Protein AF-A0A2M7J681-F1 (afdb_monomer)

Structure (mmCIF, N/CA/C/O backbone):
data_AF-A0A2M7J681-F1
#
_entry.id   AF-A0A2M7J681-F1
#
loop_
_atom_site.group_PDB
_atom_site.id
_atom_site.type_symbol
_atom_site.label_atom_id
_atom_site.label_alt_id
_atom_site.label_comp_id
_atom_site.label_asym_id
_atom_site.label_entity_id
_atom_site.label_seq_id
_atom_site.pdbx_PDB_ins_code
_atom_site.Cartn_x
_atom_site.Cartn_y
_atom_site.Cartn_z
_atom_site.occupancy
_atom_site.B_iso_or_equiv
_atom_site.auth_seq_id
_atom_site.auth_comp_id
_atom_site.auth_asym_id
_atom_site.auth_atom_id
_atom_site.pdbx_PDB_model_num
ATOM 1 N N . MET A 1 1 ? -1.861 -14.359 7.764 1.00 86.38 1 MET A N 1
ATOM 2 C CA . MET A 1 1 ? -0.644 -14.340 6.910 1.00 86.38 1 MET A CA 1
ATOM 3 C C . MET A 1 1 ? -0.818 -15.095 5.592 1.00 86.38 1 MET A C 1
ATOM 5 O O . MET A 1 1 ? -0.495 -14.514 4.563 1.00 86.38 1 MET A O 1
ATOM 9 N N . ALA A 1 2 ? -1.346 -16.327 5.586 1.00 92.44 2 ALA A N 1
ATOM 10 C CA . ALA A 1 2 ? -1.520 -17.126 4.361 1.00 92.44 2 ALA A CA 1
ATOM 11 C C . ALA A 1 2 ? -2.297 -16.399 3.240 1.00 92.44 2 ALA A C 1
ATOM 13 O O . ALA A 1 2 ? -1.856 -16.396 2.090 1.00 92.44 2 ALA A O 1
ATOM 14 N N . ASP A 1 3 ? -3.382 -15.700 3.583 1.00 93.56 3 ASP A N 1
ATOM 15 C CA . ASP A 1 3 ? -4.214 -14.975 2.606 1.00 93.56 3 ASP A CA 1
ATOM 16 C C . ASP A 1 3 ? -3.464 -13.828 1.910 1.00 93.56 3 ASP A C 1
ATOM 18 O O . ASP A 1 3 ? -3.615 -13.597 0.706 1.00 93.56 3 ASP A O 1
ATOM 22 N N . MET A 1 4 ? -2.587 -13.135 2.644 1.00 94.00 4 MET A N 1
ATOM 23 C CA . MET A 1 4 ? -1.754 -12.060 2.094 1.00 94.00 4 MET A CA 1
ATOM 24 C C . MET A 1 4 ? -0.734 -12.618 1.097 1.00 94.00 4 MET A C 1
ATOM 26 O O . MET A 1 4 ? -0.516 -12.054 0.025 1.00 94.00 4 MET A O 1
ATOM 30 N N . GLU A 1 5 ? -0.133 -13.765 1.409 1.00 94.31 5 GLU A N 1
ATOM 31 C CA . G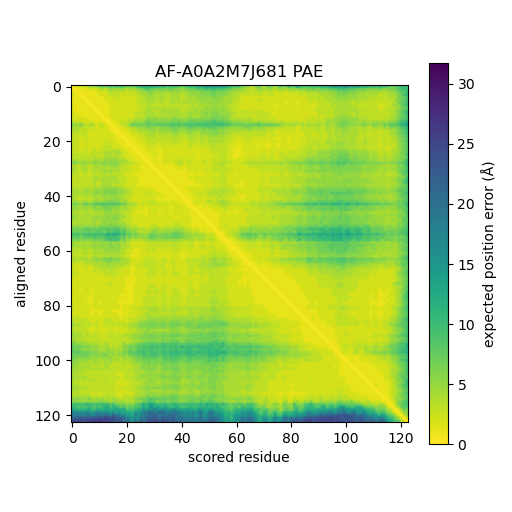LU A 1 5 ? 0.824 -14.421 0.517 1.00 94.31 5 GLU A CA 1
ATOM 32 C C . GLU A 1 5 ? 0.164 -14.979 -0.746 1.00 94.31 5 GLU A C 1
ATOM 34 O O . GLU A 1 5 ? 0.748 -14.892 -1.831 1.00 94.31 5 GLU A O 1
ATOM 39 N N . GLU A 1 6 ? -1.051 -15.523 -0.639 1.00 96.75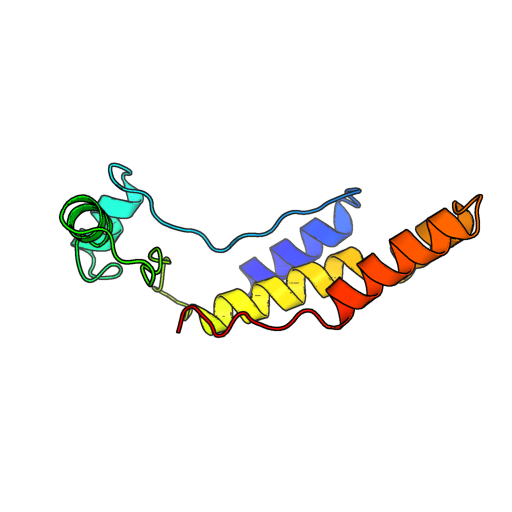 6 GLU A N 1
ATOM 40 C CA . GLU A 1 6 ? -1.840 -15.907 -1.814 1.00 96.75 6 GLU A CA 1
ATOM 41 C C . GLU A 1 6 ? -2.181 -14.685 -2.671 1.00 96.75 6 GLU A C 1
ATOM 43 O O . GLU A 1 6 ? -1.979 -14.716 -3.885 1.00 96.75 6 GLU A O 1
ATOM 48 N N . THR A 1 7 ? -2.564 -13.565 -2.052 1.00 95.38 7 THR A N 1
ATOM 49 C CA . THR A 1 7 ? -2.800 -12.300 -2.763 1.00 95.38 7 THR A CA 1
ATOM 50 C C . THR A 1 7 ? -1.546 -11.847 -3.520 1.00 95.38 7 THR A C 1
ATOM 52 O O . THR A 1 7 ? -1.612 -11.533 -4.710 1.00 95.38 7 THR A O 1
ATOM 55 N N . PHE A 1 8 ? -0.363 -11.899 -2.899 1.00 95.25 8 PHE A N 1
ATOM 56 C CA . PHE A 1 8 ? 0.895 -11.545 -3.571 1.00 95.25 8 PHE A CA 1
ATOM 57 C C . PHE A 1 8 ? 1.232 -12.490 -4.731 1.00 95.25 8 PHE A C 1
ATOM 59 O O . PHE A 1 8 ? 1.759 -12.050 -5.759 1.00 95.25 8 PHE A O 1
ATOM 66 N N . ARG A 1 9 ? 0.938 -13.789 -4.596 1.00 95.31 9 ARG A N 1
ATOM 67 C CA . ARG A 1 9 ? 1.096 -14.765 -5.685 1.00 95.31 9 ARG A CA 1
ATOM 68 C C . ARG A 1 9 ? 0.135 -14.472 -6.833 1.00 95.31 9 ARG A C 1
ATOM 70 O O . ARG A 1 9 ? 0.575 -14.436 -7.986 1.00 95.31 9 ARG A O 1
ATOM 77 N N . LEU A 1 10 ? -1.130 -14.190 -6.530 1.00 95.56 10 LEU A N 1
ATOM 78 C CA . LEU A 1 10 ? -2.144 -13.806 -7.508 1.00 95.56 10 LEU A CA 1
ATOM 79 C C . LEU A 1 10 ? -1.717 -12.555 -8.282 1.00 95.56 10 LEU A C 1
ATOM 81 O O . LEU A 1 10 ? -1.668 -12.596 -9.511 1.00 95.56 10 LEU 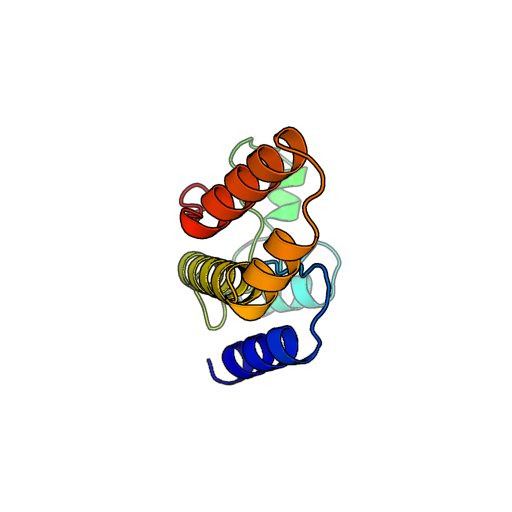A O 1
ATOM 85 N N . MET A 1 11 ? -1.318 -11.486 -7.587 1.00 94.50 11 MET A N 1
ATOM 86 C CA . MET A 1 11 ? -0.841 -10.249 -8.218 1.00 94.50 11 MET A CA 1
ATOM 87 C C . MET A 1 11 ? 0.289 -10.533 -9.219 1.00 94.50 11 MET A C 1
ATOM 89 O O . MET A 1 11 ? 0.269 -10.062 -10.358 1.00 94.50 11 MET A O 1
ATOM 93 N N . LYS A 1 12 ? 1.270 -11.363 -8.839 1.00 92.00 12 LYS A N 1
ATOM 94 C CA . LYS A 1 12 ? 2.379 -11.739 -9.731 1.00 92.00 12 LYS A CA 1
ATOM 95 C C . LYS A 1 12 ? 1.898 -12.552 -10.942 1.00 92.00 12 LYS A C 1
ATOM 97 O O . LYS A 1 12 ? 2.417 -12.350 -12.046 1.00 92.00 12 LYS A O 1
ATOM 102 N N . ARG A 1 13 ? 0.923 -13.444 -10.755 1.00 94.06 13 ARG A N 1
ATOM 103 C CA . ARG A 1 13 ? 0.366 -14.321 -11.797 1.00 94.06 13 ARG A CA 1
ATOM 104 C C . ARG A 1 13 ? -0.455 -13.562 -12.841 1.00 94.06 13 ARG A C 1
ATOM 106 O O . ARG A 1 13 ? -0.305 -13.860 -14.021 1.00 94.06 13 ARG A O 1
ATOM 113 N N . VAL A 1 14 ? -1.246 -12.568 -12.430 1.00 93.50 14 VAL A N 1
ATOM 114 C CA . VAL A 1 14 ? -2.099 -11.761 -13.330 1.00 93.50 14 VAL A CA 1
ATOM 115 C C . VAL A 1 14 ? -1.278 -10.964 -14.351 1.00 93.50 14 VAL A C 1
ATOM 117 O O . VAL A 1 14 ? -1.760 -10.698 -15.443 1.00 93.50 14 VAL A O 1
ATOM 120 N N . LYS A 1 15 ? -0.019 -10.622 -14.031 1.00 84.75 15 LYS A N 1
ATOM 121 C CA . LYS A 1 15 ? 0.874 -9.832 -14.907 1.00 84.75 15 LYS A CA 1
ATOM 122 C C . LYS A 1 15 ? 0.258 -8.490 -15.348 1.00 84.75 15 LYS A C 1
ATOM 124 O O . LYS A 1 15 ? 0.530 -8.031 -16.451 1.00 84.75 15 LYS A O 1
ATOM 129 N N . ALA A 1 16 ? -0.531 -7.855 -14.480 1.00 90.56 16 ALA A N 1
ATOM 130 C CA . ALA A 1 16 ? -1.043 -6.509 -14.724 1.00 90.56 16 ALA A CA 1
ATOM 131 C C . ALA A 1 16 ? 0.105 -5.501 -14.922 1.00 90.56 16 ALA A C 1
ATOM 133 O O . ALA A 1 16 ? 1.194 -5.666 -14.363 1.00 90.56 16 ALA A O 1
ATOM 134 N N . ASP A 1 17 ? -0.146 -4.437 -15.686 1.00 88.62 17 ASP A N 1
ATOM 135 C CA . ASP A 1 17 ? 0.842 -3.371 -15.882 1.00 88.62 17 ASP A CA 1
ATOM 136 C C . ASP A 1 17 ? 1.085 -2.544 -14.622 1.00 88.62 17 ASP A C 1
ATOM 138 O O . ASP A 1 17 ? 2.217 -2.110 -14.376 1.00 88.62 17 ASP A O 1
ATOM 142 N N . TYR A 1 18 ? 0.025 -2.380 -13.831 1.00 91.88 18 TYR A N 1
ATOM 143 C CA . TYR A 1 18 ? -0.006 -1.645 -12.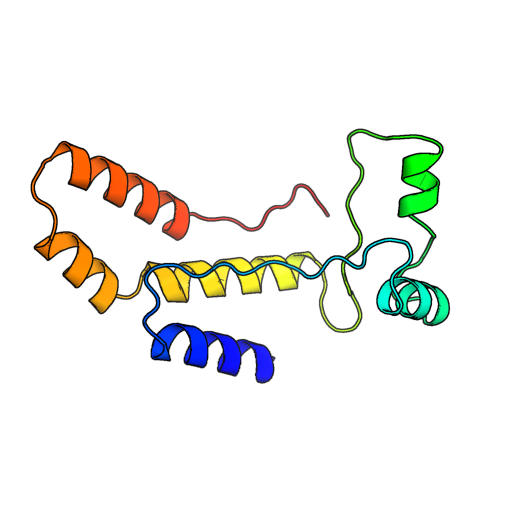579 1.00 91.88 18 TYR A CA 1
ATOM 144 C C . TYR A 1 18 ? -0.805 -2.430 -11.545 1.00 91.88 18 TYR A C 1
ATOM 146 O O . TYR A 1 18 ? -1.795 -3.087 -11.864 1.00 91.88 18 TYR A O 1
ATOM 154 N N . ALA A 1 19 ? -0.374 -2.328 -10.296 1.00 94.31 19 ALA A N 1
ATOM 155 C CA . ALA A 1 19 ? -1.122 -2.788 -9.142 1.00 94.31 19 ALA A CA 1
ATOM 156 C C . ALA A 1 19 ? -1.160 -1.682 -8.091 1.00 94.31 19 ALA A C 1
ATOM 158 O O . ALA A 1 19 ? -0.162 -0.987 -7.866 1.00 94.31 19 ALA A O 1
ATOM 159 N N . HIS A 1 20 ? -2.313 -1.554 -7.446 1.00 93.69 20 HIS A N 1
ATOM 160 C CA . HIS A 1 20 ? -2.513 -0.674 -6.312 1.00 93.69 20 HIS A CA 1
ATOM 161 C C . HIS A 1 20 ? -2.939 -1.518 -5.116 1.00 93.69 20 HIS A C 1
ATOM 163 O O . HIS A 1 20 ? -3.851 -2.336 -5.214 1.00 93.69 20 HIS A O 1
ATOM 169 N N . VAL A 1 21 ? -2.234 -1.335 -4.008 1.00 94.19 21 VAL A N 1
ATOM 170 C CA . VAL A 1 21 ? -2.516 -1.967 -2.720 1.00 94.19 21 VAL A CA 1
ATOM 171 C C . VAL A 1 21 ? -2.615 -0.851 -1.696 1.00 94.19 21 VAL A C 1
ATOM 173 O O . VAL A 1 21 ? -1.763 0.042 -1.679 1.00 94.19 21 VAL A O 1
ATOM 176 N N . THR A 1 22 ? -3.647 -0.910 -0.861 1.00 94.25 22 THR A N 1
ATOM 177 C CA . THR A 1 22 ? -3.901 0.057 0.205 1.00 94.25 22 THR A CA 1
ATOM 178 C C . THR A 1 22 ? -4.234 -0.667 1.499 1.00 94.25 22 THR A C 1
ATOM 180 O O . THR A 1 22 ? -4.723 -1.798 1.484 1.00 94.25 22 THR A O 1
ATOM 183 N N . ILE A 1 23 ? -3.980 0.004 2.617 1.00 94.56 23 ILE A N 1
ATOM 184 C CA . ILE A 1 23 ? -4.513 -0.393 3.915 1.00 94.56 23 ILE A CA 1
ATOM 185 C C . ILE A 1 23 ? -5.998 -0.037 3.924 1.00 94.56 23 ILE A C 1
ATOM 187 O O . ILE A 1 23 ? -6.387 1.031 3.448 1.00 94.56 23 ILE A O 1
ATOM 191 N N . PHE A 1 24 ? -6.829 -0.952 4.414 1.00 94.81 24 PHE A N 1
ATOM 192 C CA . PHE A 1 24 ? -8.260 -0.712 4.514 1.00 94.81 24 PHE A CA 1
ATOM 193 C C . PHE A 1 24 ? -8.561 0.288 5.636 1.00 94.81 24 PHE A C 1
ATOM 195 O O . PHE A 1 24 ? -8.168 0.085 6.788 1.00 94.81 24 PHE A O 1
ATOM 202 N N . THR A 1 25 ? -9.292 1.342 5.279 1.00 94.94 25 THR A N 1
ATOM 203 C CA . THR A 1 25 ? -9.776 2.378 6.190 1.00 94.94 25 THR A CA 1
ATOM 204 C C . THR A 1 25 ? -11.302 2.315 6.252 1.00 94.94 25 THR A C 1
ATOM 206 O O . THR A 1 25 ? -11.964 2.610 5.254 1.00 94.94 25 THR A O 1
ATOM 209 N N . PRO A 1 26 ? -11.877 1.933 7.403 1.00 95.50 26 PRO A N 1
ATOM 210 C CA . PRO A 1 26 ? -13.318 1.988 7.619 1.00 95.50 26 PRO A CA 1
ATOM 211 C C . PRO A 1 26 ? -13.825 3.439 7.596 1.00 95.50 26 PRO A C 1
ATOM 213 O O . PRO A 1 26 ? -13.386 4.267 8.396 1.00 95.50 26 PRO A O 1
ATOM 216 N N . PHE A 1 27 ? -14.755 3.750 6.692 1.00 95.88 27 PHE A N 1
ATOM 217 C CA . PHE A 1 27 ? -15.313 5.099 6.513 1.00 95.88 27 PHE A CA 1
ATOM 218 C C . PHE A 1 27 ? -16.624 5.303 7.289 1.00 95.88 27 PHE A C 1
ATOM 220 O O . PHE A 1 27 ? -17.378 4.339 7.466 1.00 95.88 27 PHE A O 1
ATOM 227 N N . PRO A 1 28 ? -16.942 6.540 7.722 1.00 95.38 28 PRO A N 1
ATOM 228 C CA . PRO A 1 28 ? -18.125 6.804 8.532 1.00 95.38 28 PRO A CA 1
ATOM 229 C C . PRO A 1 28 ? -19.407 6.452 7.770 1.00 95.38 28 PRO A C 1
ATOM 231 O O . PRO A 1 28 ? -19.479 6.562 6.547 1.00 95.38 28 PRO A O 1
ATOM 234 N N . GLY A 1 29 ? -20.425 5.989 8.495 1.00 93.50 29 GLY A N 1
ATOM 235 C CA . GLY A 1 29 ? -21.711 5.583 7.912 1.00 93.50 29 GLY A CA 1
ATOM 236 C C . GLY A 1 29 ? -21.716 4.216 7.209 1.00 93.50 29 GLY A C 1
ATOM 237 O O . GLY A 1 29 ? -22.793 3.722 6.868 1.00 93.50 29 GLY A O 1
ATOM 238 N N . THR A 1 30 ? -20.563 3.560 7.043 1.00 96.94 30 THR A N 1
ATOM 239 C CA . THR A 1 30 ? -20.495 2.183 6.521 1.00 96.94 30 THR A CA 1
ATOM 240 C C . THR A 1 30 ? -20.855 1.152 7.593 1.00 96.94 30 THR A C 1
ATOM 242 O O . THR A 1 30 ? -20.734 1.415 8.789 1.00 96.94 30 THR A O 1
ATOM 245 N N . GLU A 1 31 ? -21.307 -0.030 7.169 1.00 97.50 31 GLU A N 1
ATOM 246 C CA . GLU A 1 31 ? -21.587 -1.154 8.075 1.00 97.50 31 GLU A CA 1
ATOM 247 C C . GLU A 1 31 ? -20.339 -1.569 8.851 1.00 97.50 31 GLU A C 1
ATOM 249 O O . GLU A 1 31 ? -20.354 -1.543 10.076 1.00 97.50 31 GLU A O 1
ATOM 254 N N . LEU A 1 32 ? -19.220 -1.756 8.149 1.00 96.69 32 LEU A N 1
ATOM 255 C CA . LEU A 1 32 ? -17.939 -2.082 8.770 1.00 96.69 32 LEU A CA 1
ATOM 256 C C . LEU A 1 32 ? -17.502 -1.048 9.813 1.00 96.69 32 LEU A C 1
ATOM 258 O O . LEU A 1 32 ? -16.943 -1.420 10.835 1.00 96.69 32 LEU A O 1
ATOM 262 N N . TYR A 1 33 ? -17.759 0.247 9.610 1.00 97.06 33 TYR A N 1
ATOM 263 C CA . TYR A 1 33 ? -17.430 1.240 10.634 1.00 97.06 33 TYR A CA 1
ATOM 264 C C . TYR A 1 33 ? -18.283 1.085 11.897 1.00 97.06 33 TYR A C 1
ATOM 266 O O . TYR A 1 33 ? -17.752 1.163 13.004 1.00 97.06 33 TYR A O 1
ATOM 274 N N . ARG A 1 34 ? -19.587 0.813 11.742 1.00 97.06 34 ARG A N 1
ATOM 275 C CA . ARG A 1 34 ? -20.480 0.536 12.878 1.00 97.06 34 ARG A CA 1
ATOM 276 C C . ARG A 1 34 ? -20.053 -0.726 13.624 1.00 97.06 34 ARG A C 1
ATOM 278 O O . ARG A 1 34 ? -19.980 -0.695 14.849 1.00 97.06 34 ARG A O 1
ATOM 285 N N . ASP A 1 35 ? -19.707 -1.784 12.899 1.00 97.06 35 ASP A N 1
ATOM 286 C CA . ASP A 1 35 ? -19.236 -3.042 13.485 1.00 97.06 35 ASP A CA 1
ATOM 287 C C . ASP A 1 35 ? -17.892 -2.861 14.194 1.00 97.06 35 ASP A C 1
ATOM 289 O O . ASP A 1 35 ? -17.678 -3.377 15.290 1.00 97.06 35 ASP A O 1
ATOM 293 N N . GLY A 1 36 ? -16.990 -2.075 13.603 1.00 96.56 36 GLY A N 1
ATOM 294 C CA . GLY A 1 36 ? -15.708 -1.713 14.200 1.00 96.56 36 GLY A CA 1
ATOM 295 C C . GLY A 1 36 ? -15.863 -0.967 15.527 1.00 96.56 36 GLY A C 1
ATOM 296 O O . GLY A 1 36 ? -15.142 -1.266 16.477 1.00 96.56 36 GLY A O 1
ATOM 297 N N . LEU A 1 37 ? -16.821 -0.037 15.621 1.00 96.81 37 LEU A N 1
ATOM 298 C CA . LEU A 1 37 ? -17.152 0.653 16.873 1.00 96.81 37 LEU A CA 1
ATOM 299 C C . LEU A 1 37 ? -17.793 -0.297 17.895 1.00 96.81 37 LEU A C 1
ATOM 301 O O . LEU A 1 37 ? -17.402 -0.303 19.059 1.00 96.81 37 LEU A O 1
ATOM 305 N N . ALA A 1 38 ? -18.752 -1.123 17.465 1.00 97.00 38 ALA A N 1
ATOM 306 C CA . 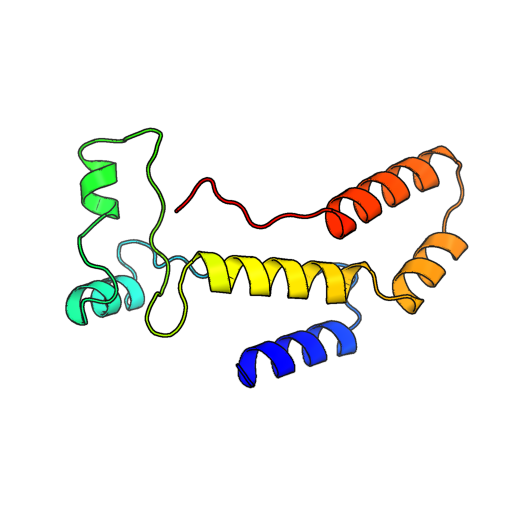ALA A 1 38 ? -19.471 -2.046 18.343 1.00 97.00 38 ALA A CA 1
ATOM 307 C C . ALA A 1 38 ? -18.565 -3.148 18.924 1.00 97.00 38 ALA A C 1
ATOM 309 O O . ALA A 1 38 ? -18.730 -3.543 20.076 1.00 97.00 38 ALA A O 1
ATOM 310 N N . SER A 1 39 ? -17.598 -3.627 18.139 1.00 96.06 39 SER A N 1
ATOM 311 C CA . SER A 1 39 ? -16.615 -4.642 18.546 1.00 96.06 39 SER A CA 1
ATOM 312 C C . SER A 1 39 ? -15.436 -4.081 19.347 1.00 96.06 39 SER A C 1
ATOM 314 O O . SER A 1 39 ? -14.672 -4.850 19.927 1.00 96.06 39 SER A O 1
ATOM 316 N N . GLY A 1 40 ? -15.256 -2.756 19.375 1.00 94.94 40 GLY A N 1
ATOM 317 C CA . GLY A 1 40 ? -14.112 -2.101 20.013 1.00 94.94 40 GLY A CA 1
ATOM 318 C C . GLY A 1 40 ? -12.813 -2.130 19.197 1.00 94.94 40 GLY A C 1
ATOM 319 O O . GLY A 1 40 ? -11.793 -1.632 19.677 1.00 94.94 40 GLY A O 1
ATOM 320 N N . ILE A 1 41 ? -12.832 -2.656 17.962 1.00 94.81 41 ILE A N 1
ATOM 321 C CA . ILE A 1 41 ? -11.706 -2.555 17.012 1.00 94.81 41 ILE A CA 1
ATOM 322 C C . ILE A 1 41 ? -11.388 -1.080 16.736 1.00 94.81 41 ILE A C 1
ATOM 324 O O . ILE A 1 41 ? -10.226 -0.675 16.693 1.00 94.81 41 ILE A O 1
ATOM 328 N N . ILE A 1 42 ? -12.432 -0.262 16.594 1.00 95.06 42 ILE A N 1
ATOM 329 C CA . ILE A 1 42 ? -12.347 1.193 16.523 1.00 95.06 42 ILE A CA 1
ATOM 330 C C . ILE A 1 42 ? -12.766 1.734 17.889 1.00 95.06 42 ILE A C 1
ATOM 332 O O . ILE A 1 42 ? -13.914 1.600 18.297 1.00 95.06 42 ILE A O 1
ATOM 336 N N . LYS A 1 43 ? -11.824 2.347 18.612 1.00 92.38 43 LYS A N 1
ATOM 337 C CA . LYS A 1 43 ? -12.022 2.725 20.023 1.00 92.38 43 LYS A CA 1
ATOM 338 C C . LYS A 1 43 ? -12.982 3.898 20.239 1.00 92.38 43 LYS A C 1
ATOM 340 O O . LYS A 1 43 ? -13.536 4.030 21.325 1.00 92.38 43 LYS A O 1
ATOM 345 N N . LYS A 1 44 ? -13.110 4.779 19.249 1.00 93.25 44 LYS A N 1
ATOM 346 C CA . LYS A 1 44 ? -13.873 6.031 19.325 1.00 93.25 44 LYS A CA 1
ATOM 347 C C . LYS A 1 44 ? -14.374 6.441 17.947 1.00 93.25 44 LYS A C 1
ATOM 349 O O . LYS A 1 44 ? -13.789 6.030 16.942 1.00 93.25 44 LYS A O 1
ATOM 354 N N . ASP A 1 45 ? -15.422 7.261 17.899 1.00 94.69 45 ASP A N 1
ATOM 355 C CA . ASP A 1 45 ? -15.967 7.816 16.652 1.00 94.69 45 ASP A CA 1
ATOM 356 C C . ASP A 1 45 ? -15.032 8.911 16.104 1.00 94.69 45 ASP A C 1
ATOM 358 O O . ASP A 1 45 ? -15.323 10.103 16.130 1.00 94.69 45 ASP A O 1
ATOM 362 N N . CYS A 1 46 ? -13.850 8.492 15.646 1.00 93.44 46 CYS A N 1
ATOM 363 C CA . CYS A 1 46 ? -12.772 9.366 15.194 1.00 93.44 46 CYS A CA 1
ATOM 364 C C . CYS A 1 46 ? -13.182 10.266 14.021 1.00 93.44 46 CYS A C 1
ATOM 366 O O . CYS A 1 46 ? -12.631 11.349 13.862 1.00 93.44 46 CYS A O 1
ATOM 368 N N . TRP A 1 47 ? -14.143 9.833 13.198 1.00 95.50 47 TRP A N 1
ATOM 369 C CA . TRP A 1 47 ? -14.646 10.639 12.089 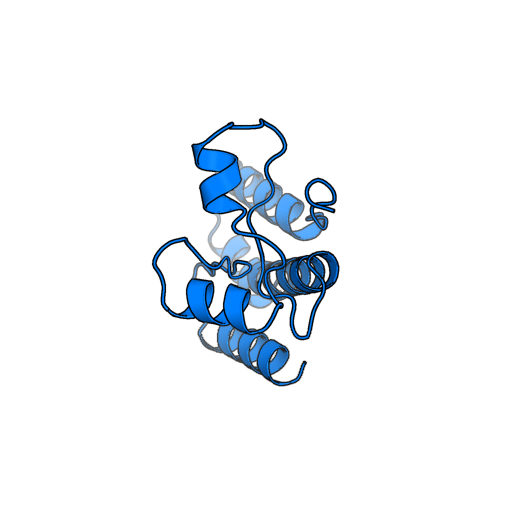1.00 95.50 47 TRP A CA 1
ATOM 370 C C . TRP A 1 47 ? -15.568 11.751 12.572 1.00 95.50 47 TRP A C 1
ATOM 372 O O . TRP A 1 47 ? -15.489 12.857 12.045 1.00 95.50 47 TRP A O 1
ATOM 382 N N . ARG A 1 48 ? -16.414 11.481 13.574 1.00 94.62 48 ARG A N 1
ATOM 383 C CA . ARG A 1 48 ? -17.196 12.529 14.231 1.00 94.62 48 ARG A CA 1
ATOM 384 C C . ARG A 1 48 ? -16.291 13.530 14.935 1.00 94.62 48 ARG A C 1
ATOM 386 O O . ARG A 1 48 ? -16.454 14.719 14.707 1.00 94.62 48 ARG A O 1
ATOM 393 N N . GLU A 1 49 ? -15.330 13.056 15.726 1.00 93.94 49 GLU A N 1
ATOM 394 C CA . GLU A 1 49 ? -14.378 13.928 16.431 1.00 93.94 49 GLU A CA 1
ATOM 395 C C . GLU A 1 49 ? -13.635 14.847 15.455 1.00 93.94 49 GLU A C 1
ATOM 397 O O . GLU A 1 49 ? -13.573 16.054 15.667 1.00 93.94 49 GLU A O 1
ATOM 402 N N . PHE A 1 50 ? -13.147 14.292 14.342 1.00 94.69 50 PHE A N 1
ATOM 403 C CA . PHE A 1 50 ? -12.502 15.074 13.290 1.00 94.69 50 PHE A CA 1
ATOM 404 C C . PHE A 1 50 ? -13.454 16.075 12.620 1.00 94.69 50 PHE A C 1
ATOM 406 O O . PHE A 1 50 ? -13.049 17.185 12.293 1.00 94.69 50 PHE A O 1
ATOM 413 N N . ALA A 1 51 ? -14.720 15.709 12.400 1.00 94.81 51 ALA A N 1
ATOM 414 C CA . ALA A 1 51 ? -15.709 16.619 11.822 1.00 94.81 51 ALA A CA 1
ATOM 415 C C . ALA A 1 51 ? -16.092 17.766 12.777 1.00 94.81 51 ALA A C 1
ATOM 417 O O . ALA A 1 51 ? -16.408 18.860 12.313 1.00 94.81 51 ALA A O 1
ATOM 418 N N . GLU A 1 52 ? -16.077 17.519 14.090 1.00 96.25 52 GLU A N 1
ATOM 419 C CA . GLU A 1 52 ? -16.348 18.517 15.130 1.00 96.25 52 GLU A CA 1
ATOM 420 C C . GLU A 1 52 ? -15.160 19.468 15.341 1.00 96.25 52 GLU A C 1
ATOM 422 O O . GLU A 1 52 ? -15.365 20.673 15.497 1.00 96.25 52 GLU A O 1
ATOM 427 N N . ASN A 1 53 ? -13.931 18.946 15.314 1.00 95.31 53 ASN A N 1
ATOM 428 C CA . ASN A 1 53 ? -12.696 19.715 15.446 1.00 95.31 53 ASN A CA 1
ATOM 429 C C . ASN A 1 53 ? -11.596 19.130 14.537 1.00 95.31 53 ASN A C 1
ATOM 431 O O . ASN A 1 53 ? -10.899 18.197 14.944 1.00 95.31 53 ASN A O 1
ATOM 435 N N . PRO A 1 54 ? -11.442 19.644 13.304 1.00 93.50 54 PRO A N 1
ATOM 436 C CA . PRO A 1 54 ? -10.425 19.159 12.379 1.00 93.50 54 PRO A CA 1
ATOM 437 C C . PRO A 1 54 ? -9.013 19.472 12.886 1.00 93.50 54 PRO A C 1
ATOM 439 O O . PRO A 1 54 ? -8.646 20.636 13.032 1.00 93.50 54 PRO A O 1
ATOM 442 N N . GLU A 1 55 ? -8.218 18.429 13.108 1.00 89.44 55 GLU A N 1
ATOM 443 C CA . GLU A 1 55 ? -6.802 18.517 13.483 1.00 89.44 55 GLU A CA 1
ATOM 444 C C . GLU A 1 55 ? -5.925 18.124 12.282 1.00 89.44 55 GLU A C 1
ATOM 446 O O . GLU A 1 55 ? -6.247 17.187 11.543 1.00 89.44 55 GLU A O 1
ATOM 451 N N . ASP A 1 56 ? -4.795 18.809 12.089 1.00 88.81 56 ASP A N 1
ATOM 452 C CA . ASP A 1 56 ? -3.867 18.537 10.977 1.00 88.81 56 ASP A CA 1
ATOM 453 C C . ASP A 1 56 ? -3.152 17.176 11.105 1.00 88.81 56 ASP A C 1
ATOM 455 O O . ASP A 1 56 ? -2.633 16.645 10.121 1.00 88.81 56 ASP A O 1
ATOM 459 N N . ASP A 1 57 ? -3.122 16.599 12.307 1.00 88.00 57 ASP A N 1
ATOM 460 C CA . ASP A 1 57 ? -2.468 15.327 12.623 1.00 88.00 57 ASP A CA 1
ATOM 461 C C . ASP A 1 57 ? -3.434 14.128 12.643 1.00 88.00 57 ASP A C 1
ATOM 463 O O . ASP A 1 57 ? -3.062 13.027 13.057 1.00 88.00 57 ASP A O 1
ATOM 467 N N . PHE A 1 58 ? -4.670 14.306 12.162 1.00 90.38 58 PHE A N 1
ATOM 468 C CA . PHE A 1 58 ? -5.660 13.237 12.139 1.00 90.38 58 PHE A CA 1
ATOM 469 C C . PHE A 1 58 ? -5.182 12.018 11.337 1.00 90.38 58 PHE A C 1
ATOM 471 O O . PHE A 1 58 ? -4.943 12.074 10.127 1.00 90.38 58 PHE A O 1
ATOM 478 N N . VAL A 1 59 ? -5.140 10.866 12.008 1.00 88.62 59 VAL A N 1
ATOM 479 C CA . VAL A 1 59 ? -4.830 9.578 11.387 1.00 88.62 59 VAL A CA 1
ATOM 480 C C . VAL A 1 59 ? -6.120 8.775 11.196 1.00 88.62 59 VAL A C 1
ATOM 482 O O . VAL A 1 59 ? -6.728 8.349 12.183 1.00 88.62 59 VAL A O 1
ATOM 485 N N . PRO A 1 60 ? -6.529 8.480 9.945 1.00 90.81 60 PRO A N 1
ATOM 486 C CA . PRO A 1 60 ? -7.691 7.639 9.689 1.00 90.81 60 PRO A CA 1
ATOM 487 C C . PRO A 1 60 ? -7.544 6.255 10.329 1.00 90.81 60 PRO A C 1
ATOM 489 O O . PRO A 1 60 ? -6.446 5.681 10.294 1.00 90.81 60 PRO A O 1
ATOM 492 N N . PRO A 1 61 ? -8.628 5.653 10.841 1.00 93.19 61 PRO A N 1
ATOM 493 C CA . PRO A 1 61 ? -8.563 4.341 11.466 1.00 93.19 61 PRO A CA 1
ATOM 494 C C . PRO A 1 61 ? -8.164 3.264 10.448 1.00 93.19 61 PRO A C 1
ATOM 496 O O . PRO A 1 61 ? -8.390 3.388 9.240 1.00 93.19 61 PRO A O 1
ATOM 499 N N . HIS A 1 62 ? -7.589 2.174 10.947 1.00 94.12 62 HIS A N 1
ATOM 500 C CA . HIS A 1 62 ? -7.415 0.928 10.199 1.00 94.12 62 HIS A CA 1
ATOM 501 C C . HIS A 1 62 ? -8.135 -0.208 10.927 1.00 94.12 62 HIS A C 1
ATOM 503 O O . HIS A 1 62 ? -8.436 -0.107 12.116 1.00 94.12 62 HIS A O 1
ATOM 509 N N . TRP A 1 63 ? -8.407 -1.303 10.218 1.00 94.94 63 TRP A N 1
ATOM 510 C CA . TRP A 1 63 ? -8.973 -2.503 10.836 1.00 94.94 63 TRP A CA 1
ATOM 511 C C . TRP A 1 63 ? -7.889 -3.291 11.583 1.00 94.94 63 TRP A C 1
ATOM 513 O O . TRP A 1 63 ? -7.199 -4.130 11.005 1.00 94.94 63 TRP A O 1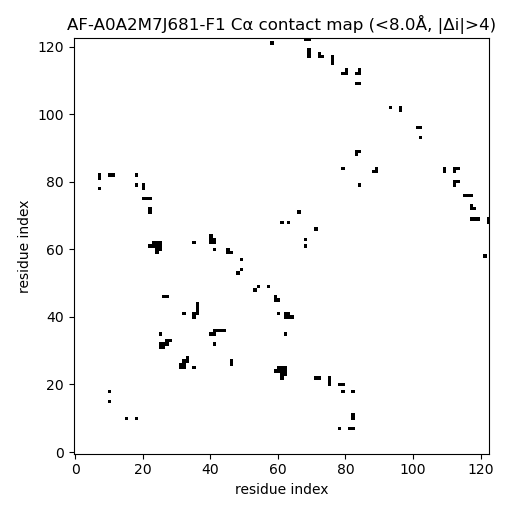
ATOM 523 N N . GLY A 1 64 ? -7.703 -2.971 12.863 1.00 92.62 64 GLY A N 1
ATOM 524 C CA . GLY A 1 64 ? -6.599 -3.462 13.693 1.00 92.62 64 GLY A CA 1
ATOM 525 C C . GLY A 1 64 ? -6.838 -4.786 14.424 1.00 92.62 64 GLY A C 1
ATOM 526 O O . GLY A 1 64 ? -6.277 -4.970 15.496 1.00 92.62 64 GLY A O 1
ATOM 527 N N . GLU A 1 65 ? -7.677 -5.683 13.901 1.00 93.81 65 GLU A N 1
ATOM 528 C CA . GLU A 1 65 ? -8.044 -6.941 14.582 1.00 93.81 65 GLU A CA 1
ATOM 529 C C . GLU A 1 65 ? -6.870 -7.927 14.702 1.00 93.81 65 GLU A C 1
ATOM 531 O O . GLU A 1 65 ? -6.652 -8.514 15.758 1.00 93.81 65 GLU A O 1
ATOM 536 N N . TYR A 1 66 ? -6.097 -8.085 13.624 1.00 93.75 66 TYR A N 1
ATOM 537 C CA . TYR A 1 66 ? -5.000 -9.061 13.545 1.00 93.75 66 TYR A CA 1
ATOM 538 C C . TYR A 1 66 ? -3.630 -8.437 13.303 1.00 93.75 66 TYR A C 1
ATOM 540 O O . TYR A 1 66 ? -2.624 -9.122 13.459 1.00 93.75 66 TYR A O 1
ATOM 548 N N . PHE A 1 67 ? -3.594 -7.176 12.868 1.00 94.12 67 PHE A N 1
ATOM 549 C CA . PHE A 1 67 ? -2.367 -6.503 12.468 1.00 94.12 67 PHE A CA 1
ATOM 550 C C . PHE A 1 67 ? -2.339 -5.069 12.973 1.00 94.12 67 PHE A C 1
ATOM 552 O O . PHE A 1 67 ? -3.339 -4.342 12.907 1.00 94.12 67 PHE A O 1
ATOM 559 N N . THR A 1 68 ? -1.163 -4.633 13.409 1.00 94.00 68 THR A N 1
ATOM 560 C CA . THR A 1 68 ? -0.914 -3.215 13.653 1.00 94.00 68 THR A CA 1
ATOM 561 C C . THR A 1 68 ? -0.799 -2.458 12.329 1.00 94.00 68 THR A C 1
ATOM 563 O O . THR A 1 68 ? -0.639 -3.038 11.247 1.00 94.00 68 THR A O 1
ATOM 566 N N . ARG A 1 69 ? -0.871 -1.126 12.393 1.00 92.00 69 ARG A N 1
ATOM 567 C CA . ARG A 1 69 ? -0.709 -0.290 11.200 1.00 92.00 69 ARG A CA 1
ATOM 568 C C . ARG A 1 69 ? 0.674 -0.482 10.583 1.00 92.00 69 ARG A C 1
ATOM 570 O O . ARG A 1 69 ? 0.798 -0.551 9.363 1.00 92.00 69 ARG A O 1
ATOM 577 N N . GLU A 1 70 ? 1.694 -0.613 11.421 1.00 93.50 70 GLU A N 1
ATOM 578 C CA . GLU A 1 70 ? 3.088 -0.796 11.020 1.00 93.50 70 GLU A CA 1
ATOM 579 C C . GLU A 1 70 ? 3.273 -2.123 10.282 1.00 93.50 70 GLU A C 1
ATOM 581 O O . GLU A 1 70 ? 3.923 -2.154 9.238 1.00 93.50 70 GLU A O 1
ATOM 586 N N . GLU A 1 71 ? 2.666 -3.206 10.773 1.00 94.81 71 GLU A N 1
ATOM 587 C CA . GLU A 1 71 ? 2.696 -4.512 10.106 1.00 94.81 71 GLU A CA 1
ATOM 588 C C . GLU A 1 71 ? 2.007 -4.450 8.736 1.00 94.81 71 GLU A C 1
ATOM 590 O O . GLU A 1 71 ? 2.538 -4.944 7.737 1.00 94.81 71 GLU A O 1
ATOM 595 N N . LEU A 1 72 ? 0.854 -3.777 8.648 1.00 95.00 72 LEU A N 1
ATOM 596 C CA . LEU A 1 72 ? 0.150 -3.568 7.379 1.00 95.00 72 LEU A CA 1
ATOM 597 C C . LEU A 1 72 ? 0.976 -2.725 6.394 1.00 95.00 72 LEU A C 1
ATOM 599 O O . LEU A 1 72 ? 0.991 -3.013 5.196 1.00 95.00 72 LEU A O 1
ATOM 603 N N . GLN A 1 73 ? 1.708 -1.719 6.875 1.00 95.06 73 GLN A N 1
ATOM 604 C CA . GLN A 1 73 ? 2.627 -0.936 6.046 1.00 95.06 73 GLN A CA 1
ATOM 605 C C . GLN A 1 73 ? 3.813 -1.768 5.548 1.00 95.06 73 GLN A C 1
ATOM 607 O O . GLN A 1 73 ? 4.219 -1.628 4.394 1.00 95.06 73 GLN A O 1
ATOM 612 N N . GLU A 1 74 ? 4.369 -2.649 6.378 1.00 95.06 74 GLU A N 1
ATOM 613 C CA . GLU A 1 74 ? 5.440 -3.563 5.971 1.00 95.06 74 GLU A CA 1
ATOM 614 C C . GLU A 1 74 ? 4.962 -4.547 4.899 1.00 95.06 74 GLU A C 1
ATOM 616 O O . GLU A 1 74 ? 5.647 -4.760 3.892 1.00 95.06 74 GLU A O 1
ATOM 621 N N . LEU A 1 75 ? 3.749 -5.083 5.055 1.00 95.38 75 LEU A N 1
ATOM 622 C CA . LEU A 1 75 ? 3.101 -5.912 4.040 1.00 95.38 75 LEU A CA 1
ATOM 623 C C . LEU A 1 75 ? 2.872 -5.140 2.738 1.00 95.38 75 LEU A C 1
ATOM 625 O O . LEU A 1 75 ? 3.148 -5.673 1.661 1.00 95.38 75 LEU A O 1
ATOM 629 N N . LEU A 1 76 ? 2.433 -3.883 2.821 1.00 95.75 76 LEU A N 1
ATOM 630 C CA . LEU A 1 76 ? 2.265 -3.007 1.666 1.00 95.75 76 LEU A CA 1
ATOM 631 C C . LEU A 1 76 ? 3.603 -2.801 0.941 1.00 95.75 76 LEU A C 1
ATOM 633 O O . LEU A 1 76 ? 3.682 -3.015 -0.270 1.00 95.75 76 LEU A O 1
ATOM 637 N N . VAL A 1 77 ? 4.683 -2.484 1.666 1.00 95.94 77 VAL A N 1
ATOM 638 C CA . VAL A 1 77 ? 6.031 -2.348 1.084 1.00 95.94 77 VAL A CA 1
ATOM 639 C C . VAL A 1 77 ? 6.464 -3.632 0.380 1.00 95.94 77 VAL A C 1
ATOM 641 O O . VAL A 1 77 ? 6.878 -3.591 -0.784 1.00 95.94 77 VAL A O 1
ATOM 644 N N . LYS A 1 78 ? 6.291 -4.780 1.041 1.00 95.62 78 LYS A N 1
ATOM 645 C CA . LYS A 1 78 ? 6.602 -6.102 0.484 1.00 95.62 78 LYS A CA 1
ATOM 646 C C . LYS A 1 78 ? 5.796 -6.392 -0.787 1.00 95.62 78 LYS A C 1
ATOM 648 O O . LYS A 1 78 ? 6.355 -6.927 -1.750 1.00 95.62 78 LYS A O 1
ATOM 653 N N . ALA A 1 79 ? 4.517 -6.014 -0.825 1.00 95.69 79 ALA A N 1
ATOM 654 C CA . ALA A 1 79 ? 3.651 -6.179 -1.990 1.00 95.69 79 ALA A CA 1
ATOM 655 C C . ALA A 1 79 ? 4.158 -5.364 -3.188 1.00 95.69 79 ALA A C 1
ATOM 657 O O . ALA A 1 79 ? 4.368 -5.914 -4.273 1.00 95.69 79 ALA A O 1
ATOM 658 N N . TYR A 1 80 ? 4.416 -4.068 -2.983 1.00 96.19 80 TYR A N 1
ATOM 659 C CA . TYR A 1 80 ? 4.886 -3.163 -4.034 1.00 96.19 80 TYR A CA 1
ATOM 660 C C . TYR A 1 80 ? 6.260 -3.575 -4.569 1.00 96.19 80 TYR A C 1
ATOM 662 O O . TYR A 1 80 ? 6.422 -3.718 -5.782 1.00 96.19 80 TYR A O 1
ATOM 670 N N . GLN A 1 81 ? 7.234 -3.836 -3.693 1.00 95.56 81 GLN A N 1
ATOM 671 C CA . GLN A 1 81 ? 8.564 -4.290 -4.108 1.00 95.56 81 GLN A CA 1
ATOM 672 C C . GLN A 1 81 ? 8.488 -5.627 -4.851 1.00 95.56 81 GLN A C 1
ATOM 674 O O . GLN A 1 81 ? 9.030 -5.766 -5.948 1.00 95.56 81 GLN A O 1
ATOM 679 N N . GLY A 1 82 ? 7.747 -6.594 -4.304 1.00 94.69 82 GLY A N 1
ATOM 680 C CA . GLY A 1 82 ? 7.581 -7.913 -4.907 1.00 94.69 82 GLY A CA 1
ATOM 681 C C . GLY A 1 82 ? 6.847 -7.900 -6.251 1.00 94.69 82 GLY A C 1
ATOM 682 O O . GLY A 1 82 ? 7.046 -8.817 -7.052 1.00 94.69 82 GLY A O 1
ATOM 683 N N . PHE A 1 83 ? 6.005 -6.897 -6.511 1.00 95.81 83 PHE A N 1
ATOM 684 C CA . PHE A 1 83 ? 5.274 -6.749 -7.768 1.00 95.81 83 PHE A CA 1
ATOM 685 C C . PHE A 1 83 ? 6.052 -5.942 -8.815 1.00 95.81 83 PHE A C 1
ATOM 687 O O . PHE A 1 83 ? 6.195 -6.394 -9.951 1.00 95.81 83 PHE A O 1
ATOM 694 N N . TYR A 1 84 ? 6.585 -4.774 -8.456 1.00 95.44 84 TYR A N 1
ATOM 695 C CA . TYR A 1 84 ? 7.203 -3.858 -9.420 1.00 95.44 84 TYR A CA 1
ATOM 696 C C . TYR A 1 84 ? 8.675 -4.175 -9.714 1.00 95.44 84 TYR A C 1
ATOM 698 O O . TYR A 1 84 ? 9.135 -3.898 -10.821 1.00 95.44 84 TYR A O 1
ATOM 706 N N . LEU A 1 85 ? 9.409 -4.805 -8.787 1.00 94.94 85 LEU A N 1
ATOM 707 C CA . LEU A 1 85 ? 10.836 -5.130 -8.962 1.00 94.94 85 LEU A CA 1
ATOM 708 C C . LEU A 1 85 ? 11.078 -6.547 -9.503 1.00 94.94 85 LEU A C 1
ATOM 710 O O . LEU A 1 85 ? 12.154 -7.121 -9.345 1.00 94.94 85 LEU A O 1
ATOM 714 N N . ARG A 1 86 ? 10.076 -7.147 -10.152 1.00 94.12 86 ARG A N 1
ATOM 715 C CA . ARG A 1 86 ? 10.196 -8.490 -10.734 1.00 94.12 86 ARG A CA 1
ATOM 716 C C . ARG A 1 86 ? 11.204 -8.476 -11.888 1.00 94.12 86 ARG A C 1
ATOM 718 O O . ARG A 1 86 ? 10.992 -7.703 -12.825 1.00 94.12 86 ARG A O 1
ATOM 725 N N . PRO A 1 87 ? 12.198 -9.385 -11.926 1.00 93.19 87 PRO A N 1
ATOM 726 C CA . PRO A 1 87 ? 13.218 -9.397 -12.978 1.00 93.19 87 PRO A CA 1
ATOM 727 C C . PRO A 1 87 ? 12.638 -9.416 -14.396 1.00 93.19 87 PRO A C 1
ATOM 729 O O . PRO A 1 87 ? 13.037 -8.621 -15.238 1.00 93.19 87 PRO A O 1
ATOM 732 N N . ALA A 1 88 ? 11.617 -10.244 -14.642 1.00 92.38 88 ALA A N 1
ATOM 733 C CA . ALA A 1 88 ? 10.947 -10.309 -15.942 1.00 92.38 88 ALA A CA 1
ATOM 734 C C . ALA A 1 88 ? 10.247 -8.990 -16.330 1.00 92.38 88 ALA A C 1
ATOM 736 O O . ALA A 1 88 ? 10.265 -8.603 -17.498 1.00 92.38 88 ALA A O 1
ATOM 737 N N . ARG A 1 89 ? 9.654 -8.275 -15.360 1.00 92.38 89 ARG A N 1
ATOM 738 C CA . ARG A 1 89 ? 9.032 -6.965 -15.606 1.00 92.38 89 ARG A CA 1
ATOM 739 C C . ARG A 1 89 ? 10.095 -5.906 -15.875 1.00 92.38 89 ARG A C 1
ATOM 741 O O . ARG A 1 89 ? 9.933 -5.137 -16.814 1.00 92.38 89 ARG A O 1
ATOM 748 N N . ILE A 1 90 ? 11.184 -5.898 -15.106 1.00 94.19 90 ILE A N 1
ATOM 749 C CA . ILE A 1 90 ? 12.317 -4.989 -15.320 1.00 94.19 90 ILE A CA 1
ATOM 750 C C . ILE A 1 90 ? 12.926 -5.218 -16.708 1.00 94.19 90 ILE A C 1
ATOM 752 O O . ILE A 1 90 ? 13.078 -4.261 -17.458 1.00 94.19 90 ILE A O 1
ATOM 756 N N . ALA A 1 91 ? 13.203 -6.467 -17.087 1.00 94.31 91 ALA A N 1
ATOM 757 C CA . ALA A 1 91 ? 13.734 -6.803 -18.407 1.00 94.31 91 ALA A CA 1
ATOM 758 C C . ALA A 1 91 ? 12.796 -6.330 -19.527 1.00 94.31 91 ALA A C 1
ATOM 760 O O . ALA A 1 91 ? 13.229 -5.636 -20.442 1.00 94.31 91 ALA A O 1
ATOM 761 N N . SER A 1 92 ? 11.497 -6.627 -19.412 1.00 92.44 92 SER A N 1
ATOM 762 C CA . SER A 1 92 ? 10.481 -6.150 -20.356 1.00 92.44 92 SER A CA 1
ATOM 763 C C . SER A 1 92 ? 10.469 -4.623 -20.470 1.00 92.44 92 SER A C 1
ATOM 765 O O . SER A 1 92 ? 10.381 -4.098 -21.576 1.00 92.44 92 SER A O 1
ATOM 767 N N . ILE A 1 93 ? 10.605 -3.900 -19.357 1.00 92.94 93 ILE A N 1
ATOM 768 C CA . ILE A 1 93 ? 10.713 -2.441 -19.377 1.00 92.94 93 ILE A CA 1
ATOM 769 C C . ILE A 1 93 ? 11.970 -2.009 -20.135 1.00 92.94 93 ILE A C 1
ATOM 771 O O . ILE A 1 93 ? 11.857 -1.193 -21.041 1.00 92.94 93 ILE A O 1
ATOM 775 N N . LEU A 1 94 ? 13.139 -2.559 -19.795 1.00 94.38 94 LEU A N 1
ATOM 776 C CA . LEU A 1 94 ? 14.420 -2.169 -20.387 1.00 94.38 94 LEU A CA 1
ATOM 777 C C . LEU A 1 94 ? 14.457 -2.390 -21.906 1.00 94.38 94 LEU A C 1
ATOM 779 O O . LEU A 1 94 ? 14.901 -1.500 -22.624 1.00 94.38 94 LEU A O 1
ATOM 783 N N . PHE A 1 95 ? 13.925 -3.513 -22.401 1.00 95.44 95 PHE A N 1
ATOM 784 C CA . PHE A 1 95 ? 13.852 -3.800 -23.841 1.00 95.44 95 PHE A CA 1
ATOM 785 C C . PHE A 1 95 ? 12.924 -2.860 -24.621 1.00 95.44 95 PHE A C 1
ATOM 787 O O . PHE A 1 95 ? 13.079 -2.721 -25.830 1.00 95.44 95 PHE A O 1
ATOM 794 N N . ASN A 1 96 ? 11.959 -2.223 -23.954 1.00 94.12 96 ASN A N 1
ATOM 795 C CA . ASN A 1 96 ? 10.991 -1.335 -24.599 1.00 94.12 96 ASN A CA 1
ATOM 796 C C . ASN A 1 96 ? 11.368 0.153 -24.521 1.00 94.12 96 ASN A C 1
ATOM 798 O O . ASN A 1 96 ? 10.657 0.983 -25.087 1.00 94.12 96 ASN A O 1
ATOM 802 N N . ILE A 1 97 ? 12.458 0.509 -23.835 1.00 95.44 97 ILE A N 1
ATOM 803 C CA . ILE A 1 97 ? 12.912 1.900 -23.729 1.00 95.44 97 ILE A CA 1
ATOM 804 C C . ILE A 1 97 ? 13.423 2.384 -25.083 1.00 95.44 97 ILE A C 1
ATOM 806 O O . ILE A 1 97 ? 14.302 1.768 -25.681 1.00 95.44 97 ILE A O 1
ATOM 810 N N . ARG A 1 98 ? 12.919 3.538 -25.533 1.00 95.19 98 ARG A N 1
ATOM 811 C CA . ARG A 1 98 ? 13.319 4.133 -26.822 1.00 95.19 98 ARG A CA 1
ATOM 812 C C . ARG A 1 98 ? 14.190 5.373 -26.688 1.00 95.19 98 ARG A C 1
ATOM 814 O O . ARG A 1 98 ? 14.801 5.798 -27.662 1.00 95.19 98 ARG A O 1
ATOM 821 N N . THR A 1 99 ? 14.233 5.983 -25.501 1.00 96.94 99 THR A N 1
ATOM 822 C CA . THR A 1 99 ? 14.956 7.243 -25.281 1.00 96.94 99 THR A CA 1
ATOM 823 C C . THR A 1 99 ? 15.690 7.26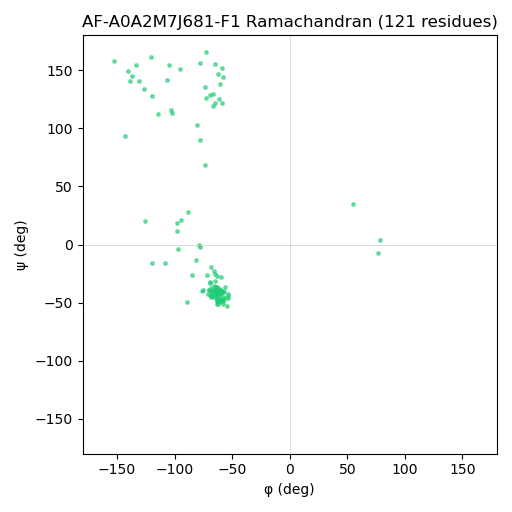6 -23.938 1.00 96.94 99 THR A C 1
ATOM 825 O O . THR A 1 99 ? 15.186 6.714 -22.953 1.00 96.94 99 THR A O 1
ATOM 828 N N . PRO A 1 100 ? 16.825 7.983 -23.831 1.00 95.38 100 PRO A N 1
ATOM 829 C CA . PRO A 1 100 ? 17.508 8.177 -22.551 1.00 95.38 100 PRO A CA 1
ATOM 830 C C . PRO A 1 100 ? 16.609 8.831 -21.490 1.00 95.38 100 PRO A C 1
ATOM 832 O O . PRO A 1 100 ? 16.592 8.417 -20.334 1.00 95.38 100 PRO A O 1
ATOM 835 N N . GLY A 1 101 ? 15.786 9.812 -21.876 1.00 96.44 101 GLY A N 1
ATOM 836 C CA . GLY A 1 101 ? 14.860 10.473 -20.950 1.00 96.44 101 GLY A CA 1
ATOM 837 C C . GLY A 1 101 ? 13.766 9.545 -20.405 1.00 96.44 101 GLY A C 1
ATOM 838 O O . GLY A 1 101 ? 13.310 9.704 -19.273 1.00 96.44 101 GLY A O 1
ATOM 839 N N . GLU A 1 102 ? 13.322 8.556 -21.182 1.00 95.56 102 GLU A N 1
ATOM 840 C CA . GLU A 1 102 ? 12.439 7.495 -20.692 1.00 95.56 102 GLU A CA 1
ATOM 841 C C . GLU A 1 102 ? 13.150 6.586 -19.683 1.00 95.56 102 GLU A C 1
ATOM 843 O O . GLU A 1 102 ? 12.585 6.311 -18.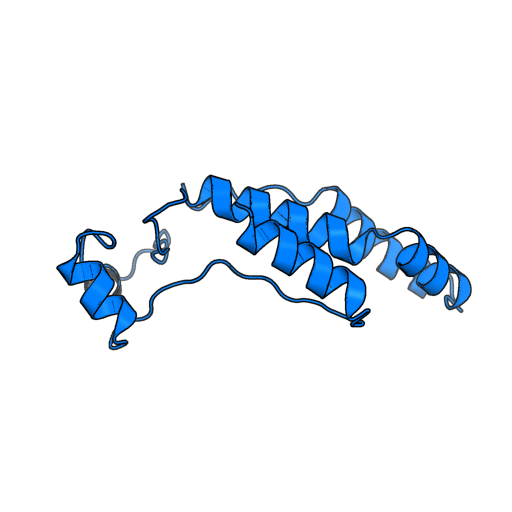620 1.00 95.56 102 GLU A O 1
ATOM 848 N N . PHE A 1 103 ? 14.394 6.190 -19.967 1.00 96.12 103 PHE A N 1
ATOM 849 C CA . PHE A 1 103 ? 15.209 5.405 -19.040 1.00 96.12 103 PHE A CA 1
ATOM 850 C C . PHE A 1 103 ? 15.326 6.081 -17.675 1.00 96.12 103 PHE A C 1
ATOM 852 O O . PHE A 1 103 ? 14.959 5.477 -16.669 1.00 96.12 103 PHE A O 1
ATOM 859 N N . PHE A 1 104 ? 15.743 7.350 -17.627 1.00 97.12 104 PHE A N 1
ATOM 860 C CA . PHE A 1 104 ? 15.921 8.060 -16.356 1.00 97.12 104 PHE A CA 1
ATOM 861 C C . PHE A 1 104 ? 14.622 8.174 -15.552 1.00 97.12 104 PHE A C 1
ATOM 863 O O . PHE A 1 104 ? 14.635 8.003 -14.331 1.00 97.12 104 PHE A O 1
ATOM 870 N N . ARG A 1 105 ? 13.480 8.404 -16.215 1.00 95.44 105 ARG A N 1
ATOM 871 C CA . ARG A 1 105 ? 12.168 8.449 -15.547 1.00 95.44 105 ARG A CA 1
ATOM 872 C C . ARG A 1 105 ? 11.810 7.106 -14.914 1.00 95.44 105 ARG A C 1
ATOM 874 O O . ARG A 1 105 ? 11.424 7.069 -13.745 1.00 95.44 105 ARG A O 1
ATOM 881 N N . LYS A 1 106 ? 11.969 6.005 -15.655 1.00 94.69 106 LYS A N 1
ATOM 882 C CA . LYS A 1 106 ? 11.658 4.658 -15.152 1.00 94.69 106 LYS A CA 1
ATOM 883 C C . LYS A 1 106 ? 12.655 4.192 -14.092 1.00 94.69 106 LYS A C 1
ATOM 885 O O . LYS A 1 106 ? 12.230 3.631 -13.087 1.00 94.69 106 LYS A O 1
ATOM 890 N N . ALA A 1 107 ? 13.945 4.486 -14.254 1.00 95.69 107 ALA A N 1
ATOM 891 C CA . ALA A 1 107 ? 14.976 4.196 -13.260 1.00 95.69 107 ALA A CA 1
ATOM 892 C C . ALA A 1 107 ? 14.693 4.927 -11.940 1.00 95.69 107 ALA A C 1
ATOM 894 O O . ALA A 1 107 ? 14.692 4.306 -10.878 1.00 95.69 107 ALA A O 1
ATOM 895 N N . ARG A 1 108 ? 14.346 6.221 -11.996 1.00 96.25 108 ARG A N 1
ATOM 896 C CA . ARG A 1 108 ? 13.952 6.994 -10.809 1.00 96.25 108 ARG A CA 1
ATOM 897 C C . ARG A 1 108 ? 12.714 6.411 -10.127 1.00 96.25 108 ARG A C 1
ATOM 899 O O . ARG A 1 108 ? 12.683 6.340 -8.902 1.00 96.25 108 ARG A O 1
ATOM 906 N N . ALA A 1 109 ? 11.707 5.989 -10.892 1.00 94.00 109 ALA A N 1
ATOM 907 C CA . ALA A 1 109 ? 10.524 5.328 -10.341 1.00 94.00 109 ALA A CA 1
ATOM 908 C C . ALA A 1 109 ? 10.872 3.981 -9.681 1.00 94.00 109 ALA A C 1
ATOM 910 O O . ALA A 1 109 ? 10.455 3.729 -8.554 1.00 94.00 109 ALA A O 1
ATOM 911 N N . GLY A 1 110 ? 11.693 3.153 -10.332 1.00 95.44 110 GLY A N 1
ATOM 912 C CA . GLY A 1 110 ? 12.162 1.879 -9.782 1.00 95.44 110 GLY A CA 1
ATOM 913 C C . GLY A 1 110 ? 12.953 2.049 -8.482 1.00 95.44 110 GLY A C 1
ATOM 914 O O . GLY A 1 110 ? 12.698 1.333 -7.517 1.00 95.44 110 GLY A O 1
ATOM 915 N N . LEU A 1 111 ? 13.843 3.046 -8.413 1.00 96.31 111 LEU A N 1
ATOM 916 C CA . LEU A 1 111 ? 14.590 3.376 -7.193 1.00 96.31 111 LEU A CA 1
ATOM 917 C C . LEU A 1 111 ? 13.665 3.824 -6.055 1.00 96.31 111 LEU A C 1
ATOM 919 O O . LEU A 1 111 ? 13.866 3.407 -4.918 1.00 96.31 111 LEU A O 1
ATOM 923 N N . LYS A 1 112 ? 12.621 4.615 -6.346 1.00 95.06 112 LYS A N 1
ATOM 924 C CA . LYS A 1 112 ? 11.614 4.988 -5.336 1.00 95.06 112 LYS A CA 1
ATOM 925 C C . LYS A 1 112 ? 10.909 3.765 -4.747 1.00 95.06 112 LYS A C 1
ATOM 927 O O . LYS A 1 112 ? 10.688 3.737 -3.545 1.00 95.06 112 LYS A O 1
ATOM 932 N N . VAL A 1 113 ? 10.588 2.759 -5.564 1.00 95.12 113 VAL A N 1
ATOM 933 C CA . VAL A 1 113 ? 9.985 1.505 -5.078 1.00 95.12 113 VAL A CA 1
ATOM 934 C C . VAL A 1 113 ? 10.993 0.683 -4.266 1.00 95.12 113 VAL A C 1
ATOM 936 O O . VAL A 1 113 ? 10.661 0.169 -3.201 1.00 95.12 113 VAL A O 1
ATOM 939 N N . MET A 1 114 ? 12.235 0.572 -4.740 1.00 94.81 114 MET A N 1
ATOM 940 C CA . MET A 1 114 ? 13.300 -0.176 -4.061 1.00 94.81 114 MET A CA 1
ATOM 941 C C . MET A 1 114 ? 13.613 0.381 -2.672 1.00 94.81 114 MET A C 1
ATOM 943 O O . MET A 1 114 ? 13.755 -0.387 -1.728 1.00 94.81 114 MET A O 1
ATOM 947 N N . PHE A 1 115 ? 13.657 1.704 -2.535 1.00 94.75 115 PHE A N 1
ATOM 948 C CA . PHE A 1 115 ? 13.904 2.380 -1.262 1.00 94.75 115 PHE A CA 1
ATOM 949 C C . PHE A 1 115 ? 12.624 2.858 -0.574 1.00 94.75 115 PHE A C 1
ATOM 951 O O . PHE A 1 115 ? 12.685 3.726 0.299 1.00 94.75 115 PHE A O 1
ATOM 958 N N . MET A 1 116 ? 11.466 2.309 -0.954 1.00 92.38 116 MET A N 1
ATOM 959 C CA . MET A 1 116 ? 10.209 2.607 -0.282 1.00 92.38 116 MET A CA 1
ATOM 960 C C . MET A 1 116 ? 10.306 2.159 1.178 1.00 92.38 116 MET A C 1
ATOM 962 O O . MET A 1 116 ? 10.647 1.012 1.466 1.00 92.38 116 MET A O 1
ATOM 966 N N . LYS A 1 117 ? 10.044 3.083 2.101 1.00 88.50 117 LYS A N 1
ATOM 967 C CA . LYS A 1 117 ? 10.061 2.833 3.544 1.00 88.50 117 LYS A CA 1
ATOM 968 C C . LYS A 1 117 ? 8.630 2.763 4.059 1.00 88.50 117 LYS A C 1
ATOM 970 O O . LYS A 1 117 ? 7.738 3.366 3.468 1.00 88.50 117 LYS A O 1
ATOM 975 N N . LYS A 1 118 ? 8.432 2.057 5.175 1.00 82.88 118 LYS A N 1
ATOM 976 C CA . LYS A 1 118 ? 7.185 2.163 5.936 1.00 82.88 118 LYS A CA 1
ATOM 977 C C . LYS A 1 118 ? 6.997 3.600 6.414 1.00 82.88 118 LYS A C 1
ATOM 979 O O . LYS A 1 118 ? 7.971 4.242 6.822 1.00 82.88 118 LYS A O 1
ATOM 984 N N . ASP A 1 119 ? 5.772 4.092 6.319 1.00 75.75 119 ASP A N 1
ATOM 985 C CA . ASP A 1 119 ? 5.441 5.457 6.696 1.00 75.75 119 ASP A CA 1
ATOM 986 C C . ASP A 1 119 ? 5.267 5.553 8.215 1.00 75.75 119 ASP A C 1
ATOM 988 O O . ASP A 1 119 ? 4.257 5.140 8.772 1.00 75.75 119 ASP A O 1
ATOM 992 N N . ARG A 1 120 ? 6.274 6.087 8.907 1.00 62.97 120 ARG A N 1
ATOM 993 C CA . ARG A 1 120 ? 6.248 6.213 10.373 1.00 62.97 120 ARG A CA 1
ATOM 994 C C . ARG A 1 120 ? 5.413 7.397 10.867 1.00 62.97 120 ARG A C 1
ATOM 996 O O . ARG A 1 120 ? 5.343 7.600 12.070 1.00 62.97 120 ARG A O 1
ATOM 1003 N N . SER A 1 121 ? 4.820 8.176 9.965 1.00 55.69 121 SER A N 1
ATOM 1004 C CA . SER A 1 121 ? 4.114 9.424 10.289 1.00 55.69 121 SER A CA 1
ATOM 1005 C C . SER A 1 121 ? 2.707 9.202 10.863 1.00 55.69 121 SER A C 1
ATOM 1007 O O . SER A 1 121 ? 2.026 10.170 11.166 1.00 55.69 121 SER A O 1
ATOM 1009 N N . ALA A 1 122 ? 2.260 7.947 10.975 1.00 50.56 122 ALA A N 1
ATOM 1010 C CA . ALA A 1 122 ? 0.905 7.569 11.386 1.00 50.56 122 ALA A CA 1
ATOM 1011 C C . ALA A 1 122 ? 0.877 6.594 12.586 1.00 50.56 122 ALA A C 1
ATOM 1013 O O . ALA A 1 122 ? -0.106 5.864 12.736 1.00 50.56 122 ALA A O 1
ATOM 1014 N N . ALA A 1 123 ? 1.969 6.538 13.358 1.00 41.00 123 ALA A N 1
ATOM 1015 C CA . ALA A 1 123 ? 2.122 5.722 14.567 1.00 41.00 123 ALA A CA 1
ATOM 1016 C C . ALA A 1 123 ? 1.907 6.559 15.833 1.00 41.00 123 ALA A C 1
ATOM 1018 O O . ALA A 1 123 ? 2.398 7.710 15.844 1.00 41.00 123 ALA A O 1
#

Solvent-accessible surface area (backbone atoms only — not comparable to full-atom values): 7682 Å² total; per-residue (Å²): 112,70,68,60,54,51,49,51,50,48,57,58,70,70,63,61,96,72,86,86,86,78,84,64,57,65,49,86,93,39,68,66,32,54,51,28,47,76,71,52,58,34,85,63,69,61,65,58,51,38,72,77,55,75,57,98,80,71,69,82,59,56,78,51,82,88,43,56,71,69,57,52,34,49,52,49,47,52,47,50,36,66,57,67,68,30,66,70,56,47,49,55,51,62,76,66,56,88,47,71,73,54,44,54,55,51,51,54,52,52,50,51,50,71,68,55,70,68,77,74,90,78,116

Secondary structure (DSSP, 8-state):
-HHHHHHHHHHHHHT-S--------PPTTSHHHHHHHHHTSS-S-HHHHHHHS--TT-------SS--HHHHHHHHHHHHHHHHT-HHHHHHHHHH--SHHHHHHHHHHHHHHHT----GGG-

Sequence (123 aa):
MADMEETFRLMKRVKADYAHVTIFTPFPGTELYRDGLASGIIKKDCWREFAENPEDDFVPPHWGEYFTREELQELLVKAYQGFYLRPARIASILFNIRTPGEFFRKARAGLKVMFMKKDRSAA

Foldseek 3Di:
DVVLVVVLVVLQVVLDPDDDDDFDFDDPPDPVVVVCCVVCQPVDPLVVVCVVPPDPLRAGDGRPPPHDLQRVLVSNLCSLCSNCVDPVNVVVLVVPDDDPVSVVVVVVVNVCSVPPDRDPSRD

pLDDT: mean 92.64, std 8.04, range [41.0, 97.5]

Mean predicted aligned error: 4.38 Å

Nearest PDB structures (foldseek):
  7xmf-assembly1_A  TM=1.900E-01  e=4.432E+00  Homo sapiens

Radius of gyration: 18.59 Å; Cα contacts (8 Å, |Δi|>4): 86; chains: 1; bounding box: 39×37×47 Å